Protein AF-A0A0A8K766-F1 (afdb_monomer)

Sequence (69 aa):
MDRKDKRLIANACYVITDGESGDATYKRYRPDPARWEPVSTNAEHEPIYVTEDSKPTVVGRVRRTLLDM

Structure (mmCIF, N/CA/C/O backbone):
data_AF-A0A0A8K766-F1
#
_entry.id   AF-A0A0A8K766-F1
#
loop_
_atom_site.group_PDB
_atom_site.id
_atom_site.type_symbol
_atom_site.label_atom_id
_atom_site.label_alt_id
_atom_site.label_comp_id
_atom_site.label_asym_id
_atom_site.label_entity_id
_atom_site.label_seq_id
_atom_site.pdbx_PDB_ins_code
_atom_site.Cartn_x
_atom_site.Cartn_y
_atom_site.Cartn_z
_atom_site.occupancy
_atom_site.B_iso_or_equiv
_atom_site.auth_seq_id
_atom_site.auth_comp_id
_atom_site.auth_asym_id
_atom_site.auth_atom_id
_atom_site.pdbx_PDB_model_num
ATOM 1 N N . MET A 1 1 ? -11.127 1.332 -2.251 1.00 80.69 1 MET A N 1
ATOM 2 C CA . MET A 1 1 ? -10.165 0.590 -1.398 1.00 80.69 1 MET A CA 1
ATOM 3 C C . MET A 1 1 ? -10.881 0.090 -0.159 1.00 80.69 1 MET A C 1
ATOM 5 O O . MET A 1 1 ? -11.893 0.680 0.197 1.00 80.69 1 MET A O 1
ATOM 9 N N . ASP A 1 2 ? -10.377 -0.959 0.481 1.00 84.06 2 ASP A N 1
ATOM 10 C CA . ASP A 1 2 ? -10.907 -1.449 1.754 1.00 84.06 2 ASP A CA 1
ATOM 11 C C . ASP A 1 2 ? -9.974 -1.018 2.899 1.00 84.06 2 ASP A C 1
ATOM 13 O O . ASP A 1 2 ? -8.809 -1.411 2.931 1.00 84.06 2 ASP A O 1
ATOM 17 N N . ARG A 1 3 ? -10.471 -0.160 3.805 1.00 83.31 3 ARG A N 1
ATOM 18 C CA . ARG A 1 3 ? -9.693 0.401 4.932 1.00 83.31 3 ARG A CA 1
ATOM 19 C C . ARG A 1 3 ? -9.526 -0.577 6.103 1.00 83.31 3 ARG A C 1
ATOM 21 O O . ARG A 1 3 ? -8.673 -0.366 6.962 1.00 83.31 3 ARG A O 1
ATOM 28 N N . LYS A 1 4 ? -10.360 -1.621 6.172 1.00 86.94 4 LYS A N 1
ATOM 29 C CA . LYS A 1 4 ? -10.281 -2.663 7.209 1.00 86.94 4 LYS A CA 1
ATOM 30 C C . LYS A 1 4 ? -9.273 -3.744 6.813 1.00 86.94 4 LYS A C 1
ATOM 32 O O . LYS A 1 4 ? -8.654 -4.367 7.669 1.00 86.94 4 LYS A O 1
ATOM 37 N N . ASP A 1 5 ? -9.071 -3.930 5.516 1.00 87.56 5 ASP A N 1
ATOM 38 C CA . ASP A 1 5 ? -8.151 -4.897 4.937 1.00 87.56 5 ASP A CA 1
ATOM 39 C C . ASP A 1 5 ? -6.717 -4.349 4.851 1.00 87.56 5 ASP A C 1
ATOM 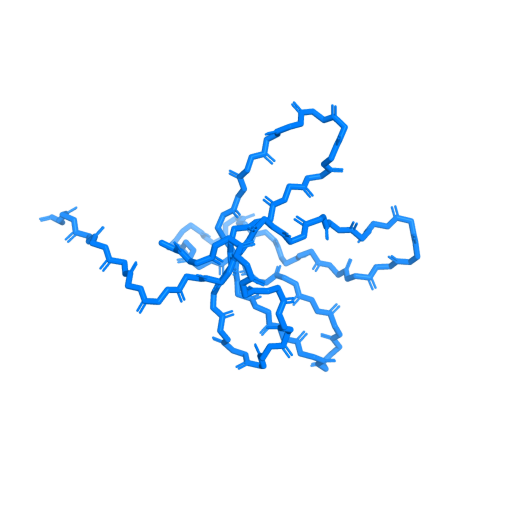41 O O . ASP A 1 5 ? -6.292 -3.779 3.842 1.00 87.56 5 ASP A O 1
ATOM 45 N N . LYS A 1 6 ? -5.967 -4.534 5.943 1.00 87.06 6 LYS A N 1
ATOM 46 C CA . LYS A 1 6 ? -4.550 -4.143 6.074 1.00 87.06 6 LYS A CA 1
ATOM 47 C C . LYS A 1 6 ? -3.573 -5.307 5.889 1.00 87.06 6 LYS A C 1
ATOM 49 O O . LYS A 1 6 ? -2.375 -5.153 6.108 1.00 87.06 6 LYS A O 1
ATOM 54 N N . ARG A 1 7 ? -4.071 -6.491 5.518 1.00 89.88 7 ARG A N 1
ATOM 55 C CA . ARG A 1 7 ? -3.234 -7.684 5.358 1.00 89.88 7 ARG A CA 1
ATOM 56 C C . ARG A 1 7 ? -2.317 -7.519 4.149 1.00 89.88 7 ARG A C 1
ATOM 58 O O . ARG A 1 7 ? -2.799 -7.336 3.033 1.00 89.88 7 ARG A O 1
ATOM 65 N N . LEU A 1 8 ? -1.013 -7.658 4.372 1.00 89.62 8 LEU A N 1
ATOM 66 C CA . LEU A 1 8 ? -0.000 -7.594 3.324 1.00 89.62 8 LEU A CA 1
ATOM 67 C C . LEU A 1 8 ? 0.002 -8.881 2.490 1.00 89.62 8 LEU A C 1
ATOM 69 O O . LEU A 1 8 ? 0.477 -9.933 2.901 1.00 89.62 8 LEU A O 1
ATOM 73 N N . ILE A 1 9 ? -0.573 -8.776 1.301 1.00 92.31 9 ILE A N 1
ATOM 74 C CA . ILE A 1 9 ? -0.551 -9.761 0.222 1.00 92.31 9 ILE A CA 1
ATOM 75 C C . ILE A 1 9 ? 0.448 -9.322 -0.842 1.00 92.31 9 ILE A C 1
ATOM 77 O O . ILE A 1 9 ? 0.402 -8.175 -1.300 1.00 92.31 9 ILE A O 1
ATOM 81 N N . ALA A 1 10 ? 1.313 -10.252 -1.246 1.00 92.62 10 ALA A N 1
ATOM 82 C CA . ALA A 1 10 ? 2.298 -10.050 -2.299 1.00 92.62 10 ALA A CA 1
ATOM 83 C C . ALA A 1 10 ? 1.650 -9.540 -3.596 1.00 92.62 10 ALA A C 1
ATOM 85 O O . ALA A 1 10 ? 0.594 -10.021 -4.006 1.00 92.62 10 ALA A O 1
ATOM 86 N N . ASN A 1 11 ? 2.301 -8.574 -4.245 1.00 91.50 11 ASN A N 1
ATOM 87 C CA . ASN A 1 11 ? 1.920 -7.964 -5.525 1.00 91.50 11 ASN A CA 1
ATOM 88 C C . ASN A 1 11 ? 0.595 -7.185 -5.526 1.00 91.50 11 ASN A C 1
ATOM 90 O O . ASN A 1 11 ? 0.233 -6.612 -6.553 1.00 91.50 11 ASN A O 1
ATOM 94 N N . ALA A 1 12 ? -0.117 -7.124 -4.400 1.00 92.19 12 ALA A N 1
ATOM 95 C CA . ALA A 1 12 ? -1.306 -6.296 -4.276 1.00 92.19 12 ALA A CA 1
ATOM 96 C C . ALA A 1 12 ? -0.934 -4.815 -4.101 1.00 92.19 12 ALA A C 1
ATOM 98 O O . ALA A 1 12 ? 0.170 -4.473 -3.664 1.00 92.19 12 ALA A O 1
ATOM 99 N N . CYS A 1 13 ? -1.878 -3.938 -4.438 1.00 93.75 13 CYS A N 1
ATOM 100 C CA . CYS A 1 13 ? -1.711 -2.494 -4.324 1.00 93.75 13 CYS A CA 1
ATOM 101 C C . CYS A 1 13 ? -2.413 -1.950 -3.080 1.00 93.75 13 CYS A C 1
ATOM 103 O O . CYS A 1 13 ? -3.485 -2.425 -2.695 1.00 93.75 13 CYS A O 1
ATOM 105 N N . TYR A 1 14 ? -1.819 -0.931 -2.475 1.00 93.62 14 TYR A N 1
ATOM 106 C CA . TYR A 1 14 ? -2.269 -0.338 -1.224 1.00 93.62 14 TYR A CA 1
ATOM 107 C C . TYR A 1 14 ? -2.155 1.176 -1.298 1.00 93.62 14 TYR A C 1
ATOM 109 O O . TYR A 1 14 ? -1.367 1.719 -2.075 1.00 93.62 14 TYR A O 1
ATOM 117 N N . VAL A 1 15 ? -2.942 1.835 -0.455 1.00 91.94 15 VAL A N 1
ATOM 118 C CA . VAL A 1 15 ? -2.675 3.217 -0.069 1.00 91.94 15 VAL A CA 1
ATOM 119 C C . VAL A 1 15 ? -1.878 3.180 1.227 1.00 91.94 15 VAL A C 1
ATOM 121 O O . VAL A 1 15 ? -2.298 2.535 2.195 1.00 91.94 15 VAL A O 1
ATOM 124 N N . ILE A 1 16 ? -0.724 3.836 1.221 1.00 91.12 16 ILE A N 1
ATOM 125 C CA . ILE A 1 16 ? 0.181 3.941 2.364 1.00 91.12 16 ILE A CA 1
ATOM 126 C C . ILE A 1 16 ? 0.406 5.410 2.717 1.00 91.12 16 ILE A C 1
ATOM 128 O O . ILE A 1 16 ? 0.287 6.269 1.849 1.00 91.12 16 ILE A O 1
ATOM 132 N N . THR A 1 17 ? 0.742 5.686 3.969 1.00 89.62 17 THR A N 1
ATOM 133 C CA . THR A 1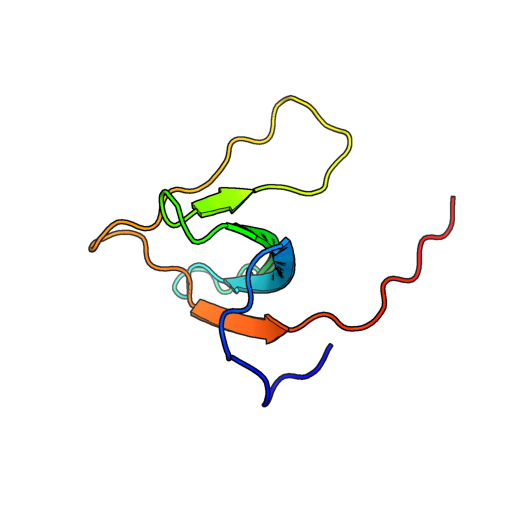 17 ? 1.143 7.018 4.440 1.00 89.62 17 THR A CA 1
ATOM 134 C C . THR A 1 17 ? 2.418 6.918 5.264 1.00 89.62 17 THR A C 1
ATOM 136 O O . THR A 1 17 ? 2.669 5.885 5.887 1.00 89.62 17 THR A O 1
ATOM 139 N N . ASP A 1 18 ? 3.229 7.966 5.260 1.00 80.62 18 ASP A N 1
ATOM 140 C CA . ASP A 1 18 ? 4.379 8.132 6.152 1.00 80.62 18 ASP A CA 1
ATOM 141 C C . ASP A 1 18 ? 3.955 8.387 7.611 1.00 80.62 18 ASP A C 1
ATOM 143 O O . ASP A 1 18 ? 4.758 8.220 8.519 1.00 80.62 18 ASP A O 1
ATOM 147 N N . GLY A 1 19 ? 2.681 8.715 7.857 1.00 70.56 19 GLY A N 1
ATOM 148 C CA . GLY A 1 19 ? 2.110 8.878 9.196 1.00 70.56 19 GLY A CA 1
ATOM 149 C C . GLY A 1 19 ? 2.428 10.210 9.880 1.00 70.56 19 GLY A C 1
ATOM 150 O O . GLY A 1 19 ? 1.665 10.601 10.759 1.00 70.56 19 GLY A O 1
ATOM 151 N N . GLU A 1 20 ? 3.482 10.915 9.463 1.00 72.19 20 GLU A N 1
ATOM 152 C CA . GLU A 1 20 ? 3.897 12.201 10.033 1.00 72.19 20 GLU A CA 1
ATOM 153 C C . GLU A 1 20 ? 3.264 13.384 9.288 1.00 72.19 20 GLU A C 1
ATOM 155 O O . GLU A 1 20 ? 2.601 14.223 9.896 1.00 72.19 20 GLU A O 1
ATOM 160 N N . SER A 1 21 ? 3.390 13.414 7.961 1.00 73.19 21 SER A N 1
ATOM 161 C CA . SER A 1 21 ? 2.803 14.452 7.101 1.00 73.19 21 SER A CA 1
ATOM 162 C C . SER A 1 21 ? 1.344 14.169 6.726 1.00 73.19 21 SER A C 1
ATOM 164 O O . SER A 1 21 ? 0.583 15.081 6.404 1.00 73.19 21 SER A O 1
ATOM 166 N N . GLY A 1 22 ? 0.915 12.906 6.830 1.00 74.19 22 GLY A N 1
ATOM 167 C CA . GLY A 1 22 ? -0.431 12.474 6.446 1.00 74.19 22 GLY A CA 1
ATOM 168 C C . GLY A 1 22 ? -0.614 12.326 4.934 1.00 74.19 22 GLY A C 1
ATOM 169 O O . GLY A 1 22 ? -1.725 12.031 4.480 1.00 74.19 22 GLY A O 1
ATOM 170 N N . ASP A 1 23 ? 0.462 12.471 4.158 1.00 84.38 23 ASP A N 1
ATOM 171 C CA . ASP A 1 23 ? 0.451 12.263 2.720 1.00 84.38 23 ASP A CA 1
ATOM 172 C C . ASP A 1 23 ? 0.213 10.787 2.393 1.00 84.38 23 ASP A C 1
ATOM 174 O O . ASP A 1 23 ? 0.799 9.868 2.975 1.00 84.38 23 ASP A O 1
ATOM 178 N N . ALA A 1 24 ? -0.703 10.547 1.457 1.00 88.62 24 ALA A N 1
ATOM 179 C CA . ALA A 1 24 ? -1.125 9.212 1.069 1.00 88.62 24 ALA A CA 1
ATOM 180 C C . ALA A 1 24 ? -0.656 8.898 -0.353 1.00 88.62 24 ALA A C 1
ATOM 182 O O . ALA A 1 24 ? -0.987 9.601 -1.304 1.00 88.62 24 ALA A O 1
ATOM 183 N N . THR A 1 25 ? 0.067 7.791 -0.517 1.00 89.62 25 THR A N 1
ATOM 184 C CA . THR A 1 25 ? 0.602 7.351 -1.811 1.00 89.62 25 THR A CA 1
ATOM 185 C C . THR A 1 25 ? 0.093 5.967 -2.199 1.00 89.62 25 THR A C 1
ATOM 187 O O . THR A 1 25 ? -0.220 5.124 -1.355 1.00 89.62 25 THR A O 1
ATOM 190 N N . TYR A 1 26 ? -0.007 5.726 -3.508 1.00 91.31 26 TYR A N 1
ATOM 191 C CA . TYR A 1 26 ? -0.411 4.442 -4.078 1.00 91.31 26 TYR A CA 1
ATOM 192 C C . TYR A 1 26 ? 0.819 3.623 -4.474 1.00 91.31 26 TYR A C 1
ATOM 194 O O . TYR A 1 26 ? 1.565 4.017 -5.372 1.00 91.31 26 TYR A O 1
ATOM 202 N N . LYS A 1 27 ? 1.025 2.472 -3.824 1.00 91.44 27 LYS A N 1
ATOM 203 C CA . LYS A 1 27 ? 2.180 1.595 -4.075 1.00 91.44 27 LYS A CA 1
ATOM 204 C C . LYS A 1 27 ? 1.801 0.116 -4.070 1.00 91.44 27 LYS A C 1
ATOM 206 O O . LYS A 1 27 ? 0.774 -0.292 -3.521 1.00 91.44 27 LYS A O 1
ATOM 211 N N . ARG A 1 28 ? 2.651 -0.707 -4.679 1.00 92.38 28 ARG A N 1
ATOM 212 C CA . ARG A 1 28 ? 2.557 -2.171 -4.692 1.00 92.38 28 ARG A CA 1
ATOM 213 C C . ARG A 1 28 ? 3.476 -2.775 -3.638 1.00 92.38 28 ARG A C 1
ATOM 215 O O . ARG A 1 28 ? 4.636 -2.395 -3.552 1.00 92.38 28 ARG A O 1
ATOM 222 N N . TYR A 1 29 ? 2.979 -3.752 -2.884 1.00 91.62 29 TYR A N 1
ATOM 223 C CA . TYR A 1 29 ? 3.786 -4.471 -1.897 1.00 91.62 29 TYR A CA 1
ATOM 224 C C . TYR A 1 29 ? 4.536 -5.656 -2.520 1.00 91.62 29 TYR A C 1
ATOM 226 O O . TYR A 1 29 ? 3.929 -6.491 -3.201 1.00 91.62 29 TYR A O 1
ATOM 234 N N . ARG A 1 30 ? 5.831 -5.785 -2.228 1.00 91.19 30 ARG A N 1
ATOM 235 C CA . ARG A 1 30 ? 6.642 -6.985 -2.483 1.00 91.19 30 ARG A CA 1
ATOM 236 C C . ARG A 1 30 ? 7.197 -7.498 -1.155 1.00 91.19 30 ARG A C 1
ATOM 238 O O . ARG A 1 30 ? 7.705 -6.675 -0.405 1.00 91.19 30 ARG A O 1
ATOM 245 N N . PRO A 1 31 ? 7.107 -8.804 -0.850 1.00 87.69 31 PRO A N 1
ATOM 246 C CA . PRO A 1 31 ? 7.583 -9.347 0.422 1.00 87.69 31 PRO A CA 1
ATOM 247 C C . PRO A 1 31 ? 9.085 -9.676 0.451 1.00 87.69 31 PRO A C 1
ATOM 249 O O . PRO A 1 31 ? 9.624 -9.803 1.543 1.00 87.69 31 PRO A O 1
ATOM 252 N N . ASP A 1 32 ? 9.755 -9.798 -0.703 1.00 85.75 32 ASP A N 1
ATOM 253 C CA . ASP A 1 32 ? 11.146 -10.269 -0.797 1.00 85.75 32 ASP A CA 1
ATOM 254 C C . ASP A 1 32 ? 11.995 -9.431 -1.790 1.00 85.75 32 ASP A C 1
ATOM 256 O O . ASP A 1 32 ? 11.753 -9.461 -3.006 1.00 85.75 32 ASP A O 1
ATOM 260 N N . PRO A 1 33 ? 12.938 -8.604 -1.294 1.00 85.12 33 PRO A N 1
ATOM 261 C CA . PRO A 1 33 ? 12.890 -7.974 0.029 1.00 85.12 33 PRO A CA 1
ATOM 262 C C . PRO A 1 33 ? 11.605 -7.151 0.210 1.00 85.12 33 PRO A C 1
ATOM 264 O O . PRO A 1 33 ? 11.033 -6.661 -0.771 1.00 85.12 33 PRO A O 1
ATOM 267 N N . ALA A 1 34 ? 11.167 -6.982 1.462 1.00 86.88 34 ALA A N 1
ATOM 268 C CA . ALA A 1 34 ? 9.974 -6.214 1.804 1.00 86.88 34 ALA A CA 1
ATOM 269 C C . ALA A 1 34 ? 10.087 -4.759 1.307 1.00 86.88 34 ALA A C 1
ATOM 271 O O . ALA A 1 34 ? 10.851 -3.963 1.852 1.00 86.88 34 ALA A O 1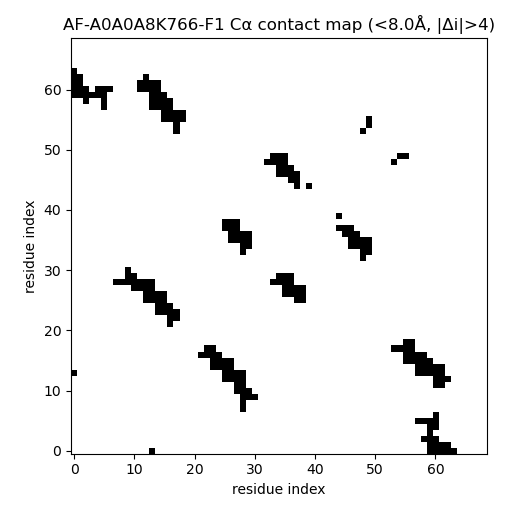
ATOM 272 N N . ARG A 1 35 ? 9.332 -4.402 0.264 1.00 88.62 35 ARG A N 1
ATOM 273 C CA . ARG A 1 35 ? 9.378 -3.067 -0.351 1.00 88.62 35 ARG A CA 1
ATOM 274 C C . ARG A 1 35 ? 8.043 -2.630 -0.942 1.00 88.62 35 ARG A C 1
ATOM 276 O O . ARG A 1 35 ? 7.175 -3.446 -1.262 1.00 88.62 35 ARG A O 1
ATOM 283 N N . TRP A 1 36 ? 7.926 -1.323 -1.125 1.00 87.69 36 TRP A N 1
ATOM 284 C CA . TRP A 1 36 ? 6.815 -0.633 -1.757 1.00 87.69 36 TRP A CA 1
ATOM 285 C C . TRP A 1 36 ? 7.253 -0.054 -3.098 1.00 87.69 36 TRP A C 1
ATOM 287 O O . TRP A 1 36 ? 7.950 0.959 -3.156 1.00 87.69 36 TRP A O 1
ATOM 297 N N . GLU A 1 37 ? 6.825 -0.691 -4.181 1.00 87.81 37 GLU A N 1
ATOM 298 C CA . GLU A 1 37 ? 7.146 -0.266 -5.541 1.00 87.81 37 GLU A CA 1
ATOM 299 C C . GLU A 1 37 ? 6.102 0.743 -6.045 1.00 87.81 37 GLU A C 1
ATOM 301 O O . GLU A 1 37 ? 4.895 0.504 -5.890 1.00 87.81 37 GLU A O 1
ATOM 306 N N . PRO A 1 38 ? 6.522 1.865 -6.651 1.00 86.88 38 PRO A N 1
ATOM 307 C CA . PRO A 1 38 ? 5.602 2.747 -7.352 1.00 86.88 38 PRO A CA 1
ATOM 308 C C . PRO A 1 38 ? 4.969 2.015 -8.542 1.00 86.88 38 PRO A C 1
ATOM 310 O O . PRO A 1 38 ? 5.567 1.131 -9.153 1.00 86.88 38 PRO A O 1
ATOM 313 N N . VAL A 1 39 ? 3.727 2.377 -8.860 1.00 80.56 39 VAL A N 1
ATOM 314 C CA . VAL A 1 39 ? 2.968 1.810 -9.993 1.00 80.56 39 VAL A CA 1
ATOM 315 C C . VAL A 1 39 ? 2.754 2.873 -11.084 1.00 80.56 39 VAL A C 1
ATOM 317 O O . VAL A 1 39 ? 1.852 2.767 -11.907 1.00 80.56 39 VAL A O 1
ATOM 320 N N . SER A 1 40 ? 3.558 3.937 -11.063 1.00 74.56 40 SER A N 1
ATOM 321 C CA . SER A 1 40 ? 3.524 5.032 -12.033 1.00 74.56 40 SER A CA 1
ATOM 322 C C . SER A 1 40 ? 4.298 4.692 -13.304 1.00 74.56 40 SER A C 1
ATOM 324 O O . SER A 1 40 ? 5.236 3.901 -13.275 1.00 74.56 40 SER A O 1
ATOM 326 N N . THR A 1 41 ? 3.949 5.354 -14.405 1.00 68.19 41 THR A N 1
ATOM 327 C CA . THR A 1 41 ? 4.718 5.334 -15.661 1.00 68.19 41 THR A CA 1
ATOM 328 C C . THR A 1 41 ? 5.952 6.240 -15.623 1.00 68.19 41 THR A C 1
ATOM 330 O O . THR A 1 41 ? 6.792 6.145 -16.512 1.00 68.19 41 THR A O 1
ATOM 333 N N . ASN A 1 42 ? 6.083 7.101 -14.604 1.00 72.69 42 ASN A N 1
ATOM 334 C CA . ASN A 1 42 ? 7.295 7.886 -14.385 1.00 72.69 42 ASN A CA 1
ATOM 335 C C . ASN A 1 42 ? 8.411 6.990 -13.813 1.00 72.69 42 ASN A C 1
ATOM 337 O O . ASN A 1 42 ? 8.248 6.417 -12.732 1.00 72.69 42 ASN A O 1
ATOM 341 N N . ALA A 1 43 ? 9.521 6.894 -14.550 1.00 68.38 43 ALA A N 1
ATOM 342 C CA . ALA A 1 43 ? 10.703 6.109 -14.205 1.00 68.38 43 ALA A CA 1
ATOM 343 C C . ALA A 1 43 ? 11.547 6.723 -13.074 1.00 68.38 43 ALA A C 1
ATOM 345 O O . ALA A 1 43 ? 12.387 6.028 -12.511 1.00 68.38 43 ALA A O 1
ATOM 346 N N . GLU A 1 44 ? 11.321 7.990 -12.719 1.00 75.94 44 GLU A N 1
ATOM 347 C CA . GLU A 1 44 ? 12.045 8.675 -11.639 1.00 75.94 44 GLU A CA 1
ATOM 348 C C . GLU A 1 44 ? 11.600 8.233 -10.236 1.00 75.94 44 GLU A C 1
ATOM 350 O O . GLU A 1 44 ? 12.266 8.529 -9.248 1.00 75.94 44 GLU A O 1
ATOM 355 N N . HIS A 1 45 ? 10.468 7.532 -10.107 1.00 78.69 45 HIS A N 1
ATOM 356 C CA . HIS A 1 45 ? 9.989 7.093 -8.800 1.00 78.69 45 HIS A CA 1
ATOM 357 C C . HIS A 1 45 ? 10.732 5.846 -8.310 1.00 78.69 45 HIS A C 1
ATOM 359 O O . HIS A 1 45 ? 10.635 4.766 -8.896 1.00 78.69 45 HIS A O 1
ATOM 365 N N . GLU A 1 46 ? 11.388 5.978 -7.160 1.00 76.38 46 GLU A N 1
ATOM 366 C CA . GLU A 1 46 ? 12.145 4.897 -6.536 1.00 76.38 46 GLU A CA 1
ATOM 367 C C . GLU A 1 46 ? 11.283 4.016 -5.598 1.00 76.38 46 GLU A C 1
ATOM 369 O O . GLU A 1 46 ? 10.299 4.476 -4.98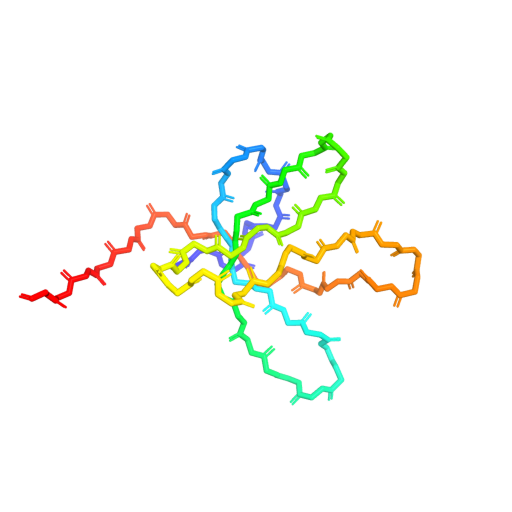9 1.00 76.38 46 GLU A O 1
ATOM 374 N N . PRO A 1 47 ? 11.615 2.715 -5.471 1.00 79.62 47 PRO A N 1
ATOM 375 C CA . PRO A 1 47 ? 10.993 1.832 -4.491 1.00 79.62 47 PRO A CA 1
ATOM 376 C C . PRO A 1 47 ? 11.384 2.224 -3.061 1.00 79.62 47 PRO A C 1
ATOM 378 O O . PRO A 1 47 ? 12.539 2.519 -2.775 1.00 79.62 47 PRO A O 1
ATOM 381 N N . ILE A 1 48 ? 10.422 2.157 -2.138 1.00 80.75 48 ILE A N 1
ATOM 382 C CA . ILE A 1 48 ? 10.683 2.358 -0.705 1.00 80.75 48 ILE A CA 1
ATOM 383 C C . ILE A 1 48 ? 10.911 0.993 -0.064 1.00 80.75 48 ILE A C 1
AT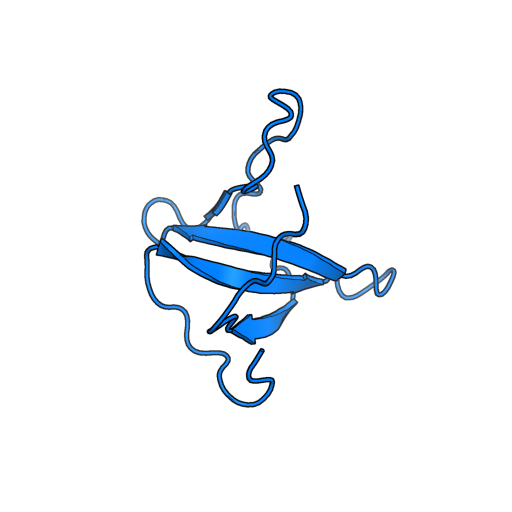OM 385 O O . ILE A 1 48 ? 10.004 0.157 -0.050 1.00 80.75 48 ILE A O 1
ATOM 389 N N . TYR A 1 49 ? 12.102 0.766 0.478 1.00 81.00 49 TYR A N 1
ATOM 390 C CA . TYR A 1 49 ? 12.406 -0.436 1.250 1.00 81.00 49 TYR A CA 1
ATOM 391 C C . TYR A 1 49 ? 11.877 -0.291 2.673 1.00 81.00 49 TYR A C 1
ATOM 393 O O . TYR A 1 49 ? 12.022 0.761 3.289 1.00 81.00 49 TYR A O 1
ATOM 401 N N . VAL A 1 50 ? 11.246 -1.346 3.188 1.00 78.00 50 VAL A N 1
ATOM 402 C CA . VAL A 1 50 ? 10.756 -1.353 4.568 1.00 78.00 50 VAL A CA 1
ATOM 403 C C . VAL A 1 50 ? 11.947 -1.607 5.489 1.00 78.00 50 VAL A C 1
ATOM 405 O O . VAL A 1 50 ? 12.442 -2.730 5.562 1.00 78.00 50 VAL A O 1
ATOM 408 N N . THR A 1 51 ? 12.402 -0.564 6.177 1.00 72.94 51 THR A N 1
ATOM 409 C CA . THR A 1 51 ? 13.387 -0.635 7.269 1.00 72.94 51 THR A CA 1
ATOM 410 C C . THR A 1 51 ? 12.686 -0.417 8.614 1.00 72.94 51 THR A C 1
ATOM 412 O O . THR A 1 51 ? 11.514 -0.037 8.644 1.00 72.94 51 THR A O 1
ATOM 415 N N . GLU A 1 52 ? 13.365 -0.676 9.736 1.00 65.56 52 GLU A N 1
ATOM 416 C CA . GLU A 1 52 ? 12.790 -0.435 11.074 1.00 65.56 52 GLU A CA 1
ATOM 417 C C . GLU A 1 52 ? 12.407 1.040 11.290 1.00 65.56 52 GLU A C 1
ATOM 419 O O . GLU A 1 52 ? 11.362 1.312 11.877 1.00 65.56 52 GLU A O 1
ATOM 424 N N . ASP A 1 53 ? 13.182 1.966 10.718 1.00 65.44 53 ASP A N 1
ATOM 425 C CA . ASP A 1 53 ? 12.932 3.413 10.752 1.00 65.44 53 ASP A CA 1
ATOM 426 C C . ASP A 1 53 ? 11.892 3.893 9.724 1.00 65.44 53 ASP A C 1
ATOM 428 O O . ASP A 1 53 ? 11.246 4.917 9.924 1.00 65.44 53 ASP A O 1
ATOM 432 N N . SER A 1 54 ? 11.702 3.172 8.613 1.00 67.50 54 SER A N 1
ATOM 433 C CA . SER A 1 54 ? 10.835 3.607 7.508 1.00 67.50 54 SER A CA 1
ATOM 434 C C . SER A 1 54 ? 9.750 2.578 7.212 1.00 67.50 54 SER A C 1
ATOM 436 O O . SER A 1 54 ? 9.733 1.894 6.181 1.00 67.50 54 SER A O 1
ATOM 438 N N . LYS A 1 55 ? 8.814 2.450 8.158 1.00 75.88 55 LYS A N 1
ATOM 439 C CA . LYS A 1 55 ? 7.646 1.577 8.026 1.00 75.88 55 LYS A CA 1
ATOM 440 C C . LYS A 1 55 ? 6.384 2.403 7.760 1.00 75.88 55 LYS A C 1
ATOM 442 O O . LYS A 1 55 ? 5.724 2.828 8.707 1.00 75.88 55 LYS A O 1
ATOM 447 N N . PRO A 1 56 ? 5.997 2.597 6.488 1.00 82.62 56 PRO A N 1
ATOM 448 C CA . PRO A 1 56 ? 4.798 3.351 6.174 1.00 82.62 56 PRO A CA 1
ATOM 449 C C . PRO A 1 56 ? 3.552 2.635 6.705 1.00 82.62 56 PRO A C 1
ATOM 451 O O . PRO A 1 56 ? 3.445 1.402 6.705 1.00 82.62 56 PRO A O 1
ATOM 454 N N . THR A 1 57 ? 2.579 3.424 7.144 1.00 89.12 57 THR A N 1
ATOM 455 C CA . THR A 1 57 ? 1.307 2.925 7.653 1.00 89.12 57 THR A CA 1
ATOM 456 C C . THR A 1 57 ? 0.398 2.550 6.490 1.00 89.12 57 THR A C 1
ATOM 458 O O . THR A 1 57 ? 0.091 3.364 5.620 1.00 89.12 57 THR A O 1
ATOM 461 N N . VAL A 1 58 ? -0.093 1.309 6.489 1.00 90.50 58 VAL A N 1
ATOM 462 C CA . VAL A 1 58 ? -1.083 0.857 5.504 1.00 90.50 58 VAL A CA 1
ATOM 463 C C . VAL A 1 58 ? -2.459 1.403 5.871 1.00 90.50 58 VAL A C 1
ATOM 465 O O . VAL A 1 58 ? -3.058 1.016 6.880 1.00 90.50 58 VAL A O 1
ATOM 468 N N . VAL A 1 59 ? -2.983 2.268 5.006 1.00 91.44 59 VAL A N 1
ATOM 469 C CA . VAL A 1 59 ? -4.335 2.825 5.122 1.00 91.44 59 VAL A CA 1
ATOM 470 C C . VAL A 1 59 ? -5.372 1.788 4.692 1.00 91.44 59 VAL A C 1
ATOM 472 O O . VAL A 1 59 ? -6.414 1.648 5.332 1.00 91.44 59 VAL A O 1
ATOM 475 N N . GLY A 1 60 ? -5.084 1.031 3.629 1.00 92.25 60 GLY A N 1
ATOM 476 C CA . GLY A 1 60 ? -5.942 -0.060 3.174 1.00 92.25 60 GLY A CA 1
ATOM 477 C C . GLY A 1 60 ? -5.544 -0.650 1.824 1.00 92.25 60 GLY A C 1
ATOM 478 O O . GLY A 1 60 ? -4.801 -0.043 1.046 1.00 92.25 60 GLY A O 1
ATOM 479 N N . ARG A 1 61 ? -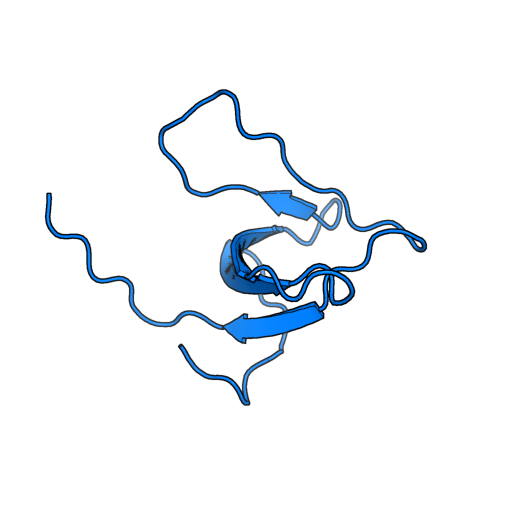6.066 -1.845 1.529 1.00 93.81 61 ARG A N 1
ATOM 480 C CA . ARG A 1 61 ? -5.828 -2.545 0.262 1.00 93.81 61 ARG A CA 1
ATOM 481 C C . ARG A 1 61 ? -6.725 -2.023 -0.856 1.00 93.81 61 ARG A C 1
ATOM 483 O O . ARG A 1 61 ? -7.944 -1.876 -0.714 1.00 93.81 61 ARG A O 1
ATOM 490 N N . VAL A 1 62 ? -6.138 -1.789 -2.022 1.00 93.00 62 VAL A N 1
ATOM 491 C CA . VAL A 1 62 ? -6.865 -1.398 -3.229 1.00 93.00 62 VAL A CA 1
ATOM 492 C C . VAL A 1 62 ? -7.371 -2.648 -3.947 1.00 93.00 62 VAL A C 1
ATOM 494 O O . VAL A 1 62 ? -6.622 -3.583 -4.211 1.00 93.00 62 VAL A O 1
ATOM 497 N N . ARG A 1 63 ? -8.675 -2.670 -4.240 1.00 89.88 63 ARG A N 1
ATOM 498 C CA . ARG A 1 63 ? -9.355 -3.780 -4.936 1.00 89.88 63 ARG A CA 1
ATOM 499 C C . ARG A 1 63 ? -9.704 -3.461 -6.386 1.00 89.88 63 ARG A C 1
ATOM 501 O O . ARG A 1 63 ? -9.853 -4.372 -7.186 1.00 89.88 63 ARG A O 1
ATOM 508 N N . ARG A 1 64 ? -9.855 -2.177 -6.704 1.00 88.94 64 ARG A N 1
ATOM 509 C CA . ARG A 1 64 ? -10.203 -1.670 -8.029 1.00 88.94 64 ARG A CA 1
ATOM 510 C C . ARG A 1 64 ? -9.548 -0.309 -8.213 1.00 88.94 64 ARG A C 1
ATOM 512 O O . ARG A 1 64 ? -9.586 0.500 -7.284 1.00 88.94 64 ARG A O 1
ATOM 519 N N . THR A 1 65 ? -9.002 -0.087 -9.400 1.00 86.12 65 THR A N 1
ATOM 520 C CA . THR A 1 65 ? -8.517 1.210 -9.874 1.00 86.12 65 THR A CA 1
ATOM 521 C C . THR A 1 65 ? -9.405 1.625 -11.044 1.00 86.12 65 THR A C 1
ATOM 523 O O . THR A 1 65 ? -9.758 0.784 -11.870 1.00 86.12 65 THR A O 1
ATOM 526 N N . LEU A 1 66 ? -9.813 2.890 -11.081 1.00 87.56 66 LEU A N 1
ATOM 527 C CA . LEU A 1 66 ? -10.449 3.508 -12.241 1.00 87.56 66 LEU A CA 1
ATOM 528 C C . LEU A 1 66 ? -9.403 4.441 -12.845 1.00 87.56 66 LEU A C 1
ATOM 530 O O . LEU A 1 66 ? -8.868 5.283 -12.129 1.00 87.56 66 LEU A O 1
ATOM 534 N N . LEU A 1 67 ? -9.069 4.218 -14.110 1.00 82.06 67 LEU A N 1
ATOM 535 C CA . LEU A 1 67 ? -8.136 5.034 -14.875 1.00 82.06 67 LEU A CA 1
ATOM 536 C C . LEU A 1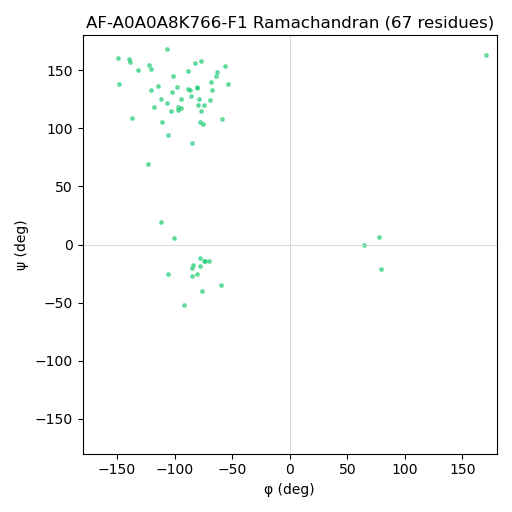 67 ? -8.943 5.613 -16.027 1.00 82.06 67 LEU A C 1
ATOM 538 O O . LEU A 1 67 ? -9.509 4.854 -16.811 1.00 82.06 67 LEU A O 1
ATOM 542 N N . ASP A 1 68 ? -9.032 6.931 -16.059 1.00 81.50 68 ASP A N 1
ATOM 543 C CA . ASP A 1 68 ? -9.513 7.683 -17.208 1.00 81.50 68 ASP A CA 1
ATOM 544 C C . ASP A 1 68 ? -8.257 8.122 -17.965 1.00 81.50 68 ASP A C 1
ATOM 546 O O . ASP A 1 68 ? -7.364 8.715 -17.354 1.00 81.50 68 ASP A O 1
ATOM 550 N N . MET A 1 69 ? -8.121 7.676 -19.215 1.00 69.81 69 MET A N 1
ATOM 551 C CA . MET A 1 69 ? -6.902 7.794 -20.028 1.00 69.81 69 MET A CA 1
ATOM 552 C C . MET A 1 69 ? -7.169 8.623 -2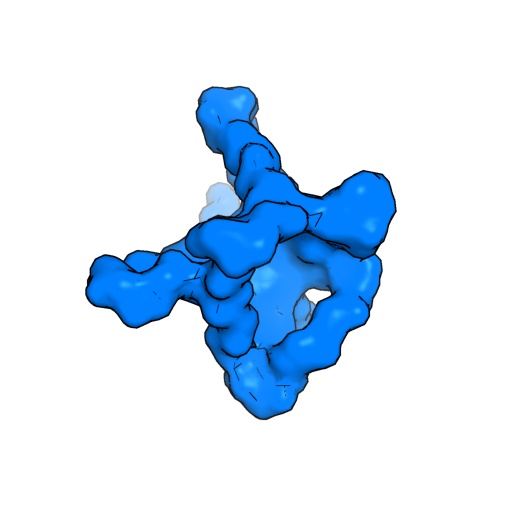1.273 1.00 69.81 69 MET A C 1
ATOM 554 O O . MET A 1 69 ? -8.208 8.358 -21.919 1.00 69.81 69 MET A O 1
#

Mean predicted aligned error: 5.47 Å

Organism: NCBI:txid1384459

Foldseek 3Di:
DDQVAPDDDAQFWFWWAQVPVRDTAIFGFHVVVTWTHHPDPDPPDDIGGDDPNRHTHTRHTDDDDDDDD

Radius of gyration: 11.88 Å; Cα contacts (8 Å, |Δi|>4): 121; chains: 1; bounding box: 24×25×31 Å

Nearest PDB structures (foldseek):
  2ho0-assembly1_A  TM=7.294E-01  e=6.645E-02  Escherichia coli
  1f39-assembly1_A  TM=7.675E-01  e=1.544E-01  Lambdavirus lambda
  1jhf-assembly1_B  TM=5.603E-01  e=2.654E-01  Escherichia coli
  4ii1-assembly3_C  TM=6.346E-01  e=1.521E+00  Homo sapiens
  3s6w-assembly1_A  TM=5.467E-01  e=1.822E+00  Homo sapiens

InterPro domains:
  IPR036286 LexA/Signal peptidase-like superfamily [SSF51306] (11-65)

Solvent-accessible surface area (backbone atoms only — not comparable to full-atom values): 4279 Å² total; per-residue (Å²): 1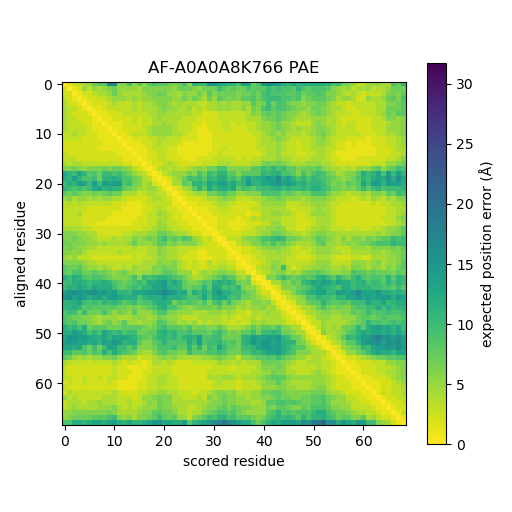04,39,65,84,46,62,76,91,50,73,74,40,38,30,37,32,22,74,71,78,85,65,57,75,45,70,30,28,35,38,73,83,74,44,28,36,35,61,81,64,92,61,82,85,63,70,66,47,63,60,44,94,90,47,66,61,46,68,53,15,33,49,83,72,84,90,82,90,131

Secondary structure (DSSP, 8-state):
-BSS-----TT-EEEEE-SSS--EEEEEEEETTEEEEE-SS-TTPPPEE--SS---EEEEE--------

pLDDT: mean 83.86, std 8.01, range [65.44, 93.81]